Protein AF-A0A918FIG9-F1 (afdb_monomer_lite)

Radius of gyration: 14.04 Å; chains: 1; bounding box: 39×25×38 Å

Structure (mmCIF, N/CA/C/O backbone):
data_AF-A0A918FIG9-F1
#
_entry.id   AF-A0A918FIG9-F1
#
loop_
_atom_site.group_PDB
_atom_site.id
_atom_site.type_symbol
_atom_site.label_atom_id
_atom_site.label_alt_id
_atom_site.label_comp_id
_atom_site.label_asym_id
_atom_site.label_entity_id
_atom_site.label_seq_id
_atom_site.pdbx_PDB_ins_code
_atom_site.Cartn_x
_atom_site.Cartn_y
_atom_site.Cartn_z
_atom_site.occupancy
_atom_site.B_iso_or_equiv
_atom_site.auth_seq_id
_atom_site.auth_comp_id
_atom_site.auth_asym_id
_atom_site.auth_atom_id
_atom_site.pdbx_PDB_model_num
ATOM 1 N N . MET A 1 1 ? 13.428 -17.231 -6.971 1.00 54.72 1 MET A N 1
ATOM 2 C CA . MET A 1 1 ? 13.105 -15.795 -6.850 1.00 54.72 1 MET A CA 1
ATOM 3 C C . MET A 1 1 ? 11.651 -15.720 -6.437 1.00 54.72 1 MET A C 1
ATOM 5 O O . MET A 1 1 ? 10.858 -16.429 -7.036 1.00 54.72 1 MET A O 1
ATOM 9 N N . GLY A 1 2 ? 11.332 -15.017 -5.352 1.00 74.00 2 GLY A N 1
ATOM 10 C CA . GLY A 1 2 ? 9.998 -15.038 -4.747 1.00 74.00 2 GLY A CA 1
ATOM 11 C C . GLY A 1 2 ? 9.579 -13.651 -4.277 1.00 74.00 2 GLY A C 1
ATOM 12 O O . GLY A 1 2 ? 10.440 -12.792 -4.075 1.00 74.00 2 GLY A O 1
ATOM 13 N N . MET A 1 3 ? 8.270 -13.480 -4.130 1.00 81.62 3 MET A N 1
ATOM 14 C CA . MET A 1 3 ? 7.602 -12.285 -3.623 1.00 81.62 3 MET A CA 1
ATOM 15 C C . MET A 1 3 ? 7.805 -12.162 -2.106 1.00 81.62 3 MET A C 1
ATOM 17 O O . MET A 1 3 ? 7.610 -13.146 -1.385 1.00 81.62 3 MET A O 1
ATOM 21 N N . SER A 1 4 ? 8.203 -10.983 -1.619 1.00 89.00 4 SER A N 1
ATOM 22 C CA . SER A 1 4 ? 8.147 -10.669 -0.184 1.00 89.00 4 SER A CA 1
ATOM 23 C C . SER A 1 4 ? 6.728 -10.237 0.183 1.00 89.00 4 SER A C 1
ATOM 25 O O . SER A 1 4 ? 6.047 -9.608 -0.619 1.00 89.00 4 SER A O 1
ATOM 27 N N . ARG A 1 5 ? 6.249 -10.605 1.373 1.00 91.75 5 ARG A N 1
ATOM 28 C CA . ARG A 1 5 ? 4.925 -10.218 1.875 1.00 91.75 5 ARG A CA 1
ATOM 29 C C . ARG A 1 5 ? 5.040 -9.939 3.362 1.00 91.75 5 ARG A C 1
ATOM 31 O O . ARG A 1 5 ? 5.514 -10.794 4.108 1.00 91.75 5 ARG A O 1
ATOM 38 N N . HIS A 1 6 ? 4.597 -8.757 3.756 1.00 92.88 6 HIS A N 1
ATOM 39 C CA . HIS A 1 6 ? 4.579 -8.286 5.129 1.00 92.88 6 HIS A CA 1
ATOM 40 C C . HIS A 1 6 ? 3.178 -7.788 5.441 1.00 92.88 6 HIS A C 1
ATOM 42 O O . HIS A 1 6 ? 2.564 -7.122 4.606 1.00 92.88 6 HIS A O 1
ATOM 48 N N . ASP A 1 7 ? 2.689 -8.110 6.628 1.00 93.56 7 ASP A N 1
ATOM 49 C CA . ASP A 1 7 ? 1.388 -7.683 7.109 1.00 93.56 7 ASP A CA 1
ATOM 50 C C . ASP A 1 7 ? 1.497 -7.001 8.473 1.00 93.56 7 ASP A C 1
ATOM 52 O O . ASP A 1 7 ? 2.374 -7.298 9.286 1.00 93.56 7 ASP A O 1
ATOM 56 N N . THR A 1 8 ? 0.618 -6.034 8.697 1.00 93.56 8 THR A N 1
ATOM 57 C CA . THR A 1 8 ? 0.476 -5.334 9.969 1.00 93.56 8 THR A CA 1
ATOM 58 C C . THR A 1 8 ? -0.966 -4.879 10.142 1.00 93.56 8 THR A C 1
ATOM 60 O O . THR A 1 8 ? -1.698 -4.719 9.165 1.00 93.56 8 THR A O 1
ATOM 63 N N . VAL A 1 9 ? -1.376 -4.652 11.384 1.00 92.88 9 VAL A N 1
ATOM 64 C CA . VAL A 1 9 ? -2.660 -4.026 11.697 1.00 92.88 9 VAL A CA 1
ATOM 65 C C . VAL A 1 9 ? -2.379 -2.617 12.188 1.00 92.88 9 VAL A C 1
ATOM 67 O O . VAL A 1 9 ? -1.576 -2.420 13.099 1.00 92.88 9 VAL A O 1
ATOM 70 N N . THR A 1 10 ? -3.038 -1.639 11.579 1.00 91.12 10 THR A N 1
ATOM 71 C CA . THR A 1 10 ? -2.925 -0.226 11.944 1.00 91.12 10 THR A CA 1
ATOM 72 C C . THR A 1 10 ? -4.306 0.402 12.046 1.00 91.12 10 THR A C 1
ATOM 74 O O . THR A 1 10 ? -5.303 -0.184 11.626 1.00 91.12 10 THR A O 1
ATOM 77 N N . GLN A 1 11 ? -4.379 1.586 12.639 1.00 89.25 11 GLN A N 1
ATOM 78 C CA . GLN A 1 11 ? -5.640 2.267 12.889 1.00 89.25 11 GLN A CA 1
ATOM 79 C C . GLN A 1 11 ? -5.783 3.469 11.957 1.00 89.25 11 GLN A C 1
ATOM 81 O O . GLN A 1 11 ? -4.931 4.355 11.946 1.00 89.25 11 GLN A O 1
ATOM 86 N N . VAL A 1 12 ? -6.868 3.492 11.182 1.00 86.00 12 VAL A N 1
ATOM 87 C CA . VAL A 1 12 ? -7.234 4.587 10.275 1.00 86.00 12 VAL A CA 1
ATOM 88 C C . VAL A 1 12 ? -8.566 5.151 10.757 1.00 86.00 12 VAL A C 1
ATOM 90 O O . VAL A 1 12 ? -9.621 4.537 10.600 1.00 86.00 12 VAL A O 1
ATOM 93 N N . GLY A 1 13 ? -8.520 6.309 11.417 1.00 83.81 13 GLY A N 1
ATOM 94 C CA . GLY A 1 13 ? -9.687 6.847 12.119 1.00 83.81 13 GLY A CA 1
ATOM 95 C C . GLY A 1 13 ? -10.166 5.895 13.222 1.00 83.81 13 GLY A C 1
ATOM 96 O O . GLY A 1 13 ? -9.406 5.550 14.126 1.00 83.81 13 GLY A O 1
ATOM 97 N N . GLU A 1 14 ? -11.428 5.470 13.152 1.00 84.12 14 GLU A N 1
ATOM 98 C CA . GLU A 1 14 ? -12.032 4.525 14.108 1.00 84.12 14 GLU A CA 1
ATOM 99 C C . GLU A 1 14 ? -11.879 3.051 13.688 1.00 84.12 14 GLU A C 1
ATOM 101 O O . GLU A 1 14 ? -12.253 2.154 14.442 1.00 84.12 14 GLU A O 1
ATOM 106 N N . HIS A 1 15 ? -11.298 2.790 12.513 1.00 83.81 15 HIS A N 1
ATOM 107 C CA . HIS A 1 15 ? -11.233 1.464 11.906 1.00 83.81 15 HIS A CA 1
ATOM 108 C C . HIS A 1 15 ? -9.845 0.842 12.073 1.00 83.81 15 HIS A C 1
ATOM 110 O O . HIS A 1 15 ? -8.823 1.470 11.783 1.00 83.81 15 HIS A O 1
ATOM 116 N N . ALA A 1 16 ? -9.801 -0.411 12.528 1.00 89.50 16 ALA A N 1
ATOM 117 C CA . ALA A 1 16 ? -8.586 -1.215 12.507 1.00 89.50 16 ALA A CA 1
ATOM 118 C C . ALA A 1 16 ? -8.469 -1.884 11.136 1.00 89.50 16 ALA A C 1
ATOM 120 O O . ALA A 1 16 ? -9.279 -2.744 10.803 1.00 89.50 16 ALA A O 1
ATOM 121 N N . VAL A 1 17 ? -7.461 -1.502 10.355 1.00 90.12 17 VAL A N 1
ATOM 122 C CA . VAL A 1 17 ? -7.230 -2.034 9.011 1.00 90.12 17 VAL A CA 1
ATOM 123 C C . VAL A 1 17 ? -6.008 -2.939 8.994 1.00 90.12 17 VAL A C 1
ATOM 125 O O . VAL A 1 17 ? -5.004 -2.685 9.662 1.00 90.12 17 VAL A O 1
ATOM 128 N N . THR A 1 18 ? -6.085 -4.003 8.205 1.00 92.12 18 THR A N 1
ATOM 129 C CA . THR A 1 18 ? -4.939 -4.863 7.914 1.00 92.12 18 THR A CA 1
ATOM 130 C C . THR A 1 18 ? -4.254 -4.342 6.665 1.00 92.12 18 THR A C 1
ATOM 132 O O . THR A 1 18 ? -4.884 -4.225 5.619 1.00 92.12 18 THR A O 1
ATOM 135 N N . VAL A 1 19 ? -2.965 -4.050 6.759 1.00 91.88 19 VAL A N 1
ATOM 136 C CA . VAL A 1 19 ? -2.142 -3.599 5.640 1.00 91.88 19 VAL A CA 1
ATOM 137 C C . VAL A 1 19 ? -1.213 -4.728 5.264 1.00 91.88 19 VAL A C 1
ATOM 139 O O . VAL A 1 19 ? -0.461 -5.220 6.101 1.00 91.88 19 VAL A O 1
ATOM 142 N N . VAL A 1 20 ? -1.247 -5.115 4.000 1.00 92.88 20 VAL A N 1
ATOM 143 C CA . VAL A 1 20 ? -0.349 -6.090 3.409 1.00 92.88 20 VAL A CA 1
ATOM 144 C C . VAL A 1 20 ? 0.414 -5.400 2.291 1.00 92.88 20 VAL A C 1
ATOM 146 O O . VAL A 1 20 ? -0.177 -4.823 1.386 1.00 92.88 20 VAL A O 1
ATOM 149 N N . MET A 1 21 ? 1.737 -5.477 2.324 1.00 93.25 21 MET A N 1
ATOM 150 C CA . MET A 1 21 ? 2.578 -4.931 1.264 1.00 93.25 21 MET A CA 1
ATOM 151 C C . MET A 1 21 ? 3.825 -5.775 1.051 1.00 93.25 21 MET A C 1
ATOM 153 O O . MET A 1 21 ? 4.212 -6.594 1.892 1.00 93.25 21 MET A O 1
ATOM 157 N N . GLY A 1 22 ? 4.464 -5.572 -0.091 1.00 92.75 22 GLY A N 1
ATOM 158 C CA . GLY A 1 22 ? 5.687 -6.275 -0.426 1.00 92.75 22 GLY A CA 1
ATOM 159 C C . GLY A 1 22 ? 6.183 -5.961 -1.823 1.00 92.75 22 GLY A C 1
ATOM 160 O O . GLY A 1 22 ? 5.698 -5.040 -2.478 1.00 92.75 22 GLY A O 1
ATOM 161 N N . TYR A 1 23 ? 7.174 -6.734 -2.257 1.00 90.25 23 TYR A N 1
ATOM 162 C CA . TYR A 1 23 ? 7.822 -6.571 -3.550 1.00 90.25 23 TYR A CA 1
ATOM 163 C C . TYR A 1 23 ? 7.857 -7.908 -4.292 1.00 90.25 23 TYR A C 1
ATOM 165 O O . TYR A 1 23 ? 8.394 -8.909 -3.798 1.00 90.25 23 TYR A O 1
ATOM 173 N N . ASP A 1 24 ? 7.287 -7.935 -5.493 1.00 87.25 24 ASP A N 1
ATOM 174 C CA . ASP A 1 24 ? 7.444 -9.055 -6.410 1.00 87.25 24 ASP A CA 1
ATOM 175 C C . ASP A 1 24 ? 8.758 -8.871 -7.167 1.00 87.25 24 ASP A C 1
ATOM 177 O O . ASP A 1 24 ? 8.865 -8.026 -8.049 1.00 87.25 24 ASP A O 1
ATOM 181 N N . ARG A 1 25 ? 9.770 -9.679 -6.840 1.00 83.38 25 ARG A N 1
ATOM 182 C CA . ARG A 1 25 ? 11.080 -9.631 -7.508 1.00 83.38 25 ARG A CA 1
ATOM 183 C C . ARG A 1 25 ? 11.059 -10.168 -8.942 1.00 83.38 25 ARG A C 1
ATOM 185 O O . ARG A 1 25 ? 11.968 -9.850 -9.701 1.00 83.38 25 ARG A O 1
ATOM 192 N N . MET A 1 26 ? 10.103 -11.030 -9.299 1.00 80.44 26 MET A N 1
ATOM 193 C CA . MET A 1 26 ? 10.011 -11.569 -10.662 1.00 80.44 26 MET A CA 1
ATOM 194 C C . MET A 1 26 ? 9.449 -10.533 -11.618 1.00 80.44 26 MET A C 1
ATOM 196 O O . MET A 1 26 ? 9.911 -10.421 -12.752 1.00 80.44 26 MET A O 1
ATOM 200 N N . CYS A 1 27 ? 8.475 -9.770 -11.140 1.00 78.12 27 CYS A N 1
ATOM 201 C CA . CYS A 1 27 ? 7.904 -8.691 -11.914 1.00 78.12 27 CYS A CA 1
ATOM 202 C C . CYS A 1 27 ? 8.714 -7.397 -11.721 1.00 78.12 27 CYS A C 1
ATOM 204 O O . CYS A 1 27 ? 8.939 -6.657 -12.666 1.00 78.12 27 CYS A O 1
ATOM 206 N N . GLY A 1 28 ? 9.249 -7.123 -10.542 1.00 83.25 28 GLY A N 1
ATOM 207 C CA . GLY A 1 28 ? 9.954 -5.879 -10.234 1.00 83.25 28 GLY A CA 1
ATOM 208 C C . GLY A 1 28 ? 8.992 -4.735 -9.919 1.00 83.25 28 GLY A C 1
ATOM 209 O O . GLY A 1 28 ? 9.111 -3.657 -10.496 1.00 83.25 28 GLY A O 1
ATOM 210 N N . HIS A 1 29 ? 8.000 -4.993 -9.066 1.00 86.50 29 HIS A N 1
ATOM 211 C CA . HIS A 1 29 ? 7.042 -3.989 -8.603 1.00 86.50 29 HIS A CA 1
ATOM 212 C C . HIS A 1 29 ? 6.619 -4.229 -7.154 1.00 86.50 29 HIS A C 1
ATOM 214 O O . HIS A 1 29 ? 6.727 -5.340 -6.629 1.00 86.50 29 HIS A O 1
ATOM 220 N N . PHE A 1 30 ? 6.097 -3.180 -6.527 1.00 90.56 30 PHE A N 1
ATOM 221 C CA . PHE A 1 30 ? 5.471 -3.255 -5.214 1.00 90.56 30 PHE A CA 1
ATOM 222 C C . PHE A 1 30 ? 3.994 -3.627 -5.336 1.00 90.56 30 PHE A C 1
ATOM 224 O O . PHE A 1 30 ? 3.354 -3.330 -6.344 1.00 90.56 30 PHE A O 1
ATOM 231 N N . PHE A 1 31 ? 3.442 -4.230 -4.290 1.00 91.19 31 PHE A N 1
ATOM 232 C CA . PHE A 1 31 ? 1.998 -4.383 -4.126 1.00 91.19 31 PHE A CA 1
ATOM 233 C C . PHE A 1 31 ? 1.569 -3.834 -2.768 1.00 91.19 31 PHE A C 1
ATOM 235 O O . PHE A 1 31 ? 2.345 -3.846 -1.806 1.00 91.19 31 PHE A O 1
ATOM 242 N N . LEU A 1 32 ? 0.327 -3.364 -2.704 1.00 91.56 32 LEU A N 1
ATOM 243 C CA . LEU A 1 32 ? -0.299 -2.860 -1.491 1.00 91.56 32 LEU A CA 1
ATOM 244 C C . LEU A 1 32 ? -1.759 -3.298 -1.465 1.00 91.56 32 LEU A C 1
ATOM 246 O O . LEU A 1 32 ? -2.510 -3.066 -2.408 1.00 91.56 32 LEU A O 1
ATOM 250 N N . GLU A 1 33 ? -2.150 -3.876 -0.345 1.00 91.81 33 GLU A N 1
ATOM 251 C CA . GLU A 1 33 ? -3.504 -4.291 -0.044 1.00 91.81 33 GLU A CA 1
ATOM 252 C C . GLU A 1 33 ? -3.862 -3.779 1.355 1.00 91.81 33 GLU A C 1
ATOM 254 O O . GLU A 1 33 ? -3.120 -3.976 2.316 1.00 91.81 33 GLU A O 1
ATOM 259 N N . VAL A 1 34 ? -4.994 -3.095 1.475 1.00 89.94 34 VAL A N 1
ATOM 260 C CA . VAL A 1 34 ? -5.514 -2.554 2.732 1.00 89.94 34 VAL A CA 1
ATOM 261 C C . VAL A 1 34 ? -6.913 -3.104 2.918 1.00 89.94 34 VAL A C 1
ATOM 263 O O . VAL A 1 34 ? -7.779 -2.878 2.077 1.00 89.94 34 VAL A O 1
ATOM 266 N N . ARG A 1 35 ? -7.135 -3.819 4.017 1.00 88.88 35 ARG A N 1
ATOM 267 C CA . ARG A 1 35 ? -8.391 -4.505 4.318 1.00 88.88 35 ARG A CA 1
ATOM 268 C C . ARG A 1 35 ? -9.047 -3.920 5.551 1.00 88.88 35 ARG A C 1
ATOM 270 O O . ARG A 1 35 ? -8.374 -3.771 6.570 1.00 88.88 35 ARG A O 1
ATOM 277 N N . ASP A 1 36 ? -10.346 -3.665 5.484 1.00 85.56 36 ASP A N 1
ATOM 278 C CA . ASP A 1 36 ? -11.145 -3.330 6.662 1.00 85.56 36 ASP A CA 1
ATOM 279 C C . ASP A 1 36 ? -12.057 -4.525 6.992 1.00 85.56 36 ASP A C 1
ATOM 281 O O . ASP A 1 36 ? -12.971 -4.822 6.221 1.00 85.56 36 ASP A O 1
ATOM 285 N N . PRO A 1 37 ? -11.833 -5.230 8.118 1.00 75.75 37 PRO A N 1
ATOM 286 C CA . PRO A 1 37 ? -12.645 -6.379 8.514 1.00 75.75 37 PRO A CA 1
ATOM 287 C C . PRO A 1 37 ? -14.100 -6.012 8.844 1.00 75.75 37 PRO A C 1
ATOM 289 O O . PRO A 1 37 ? -14.927 -6.909 8.995 1.00 75.75 37 PRO A O 1
ATOM 292 N N . ALA A 1 38 ? -14.427 -4.723 8.993 1.00 77.56 38 ALA A N 1
ATOM 293 C CA . ALA A 1 38 ? -15.799 -4.261 9.167 1.00 77.56 38 ALA A CA 1
ATOM 294 C C . ALA A 1 38 ? -16.586 -4.208 7.845 1.00 77.56 38 ALA A C 1
ATOM 296 O O . ALA A 1 38 ? -17.816 -4.103 7.879 1.00 77.56 38 ALA A O 1
ATOM 297 N N . LEU A 1 39 ? -15.912 -4.278 6.691 1.00 69.56 39 LEU A N 1
ATOM 298 C CA . LEU A 1 39 ? -16.577 -4.340 5.395 1.00 69.56 39 LEU A CA 1
ATOM 299 C C . LEU A 1 39 ? -17.018 -5.784 5.083 1.00 69.56 39 LEU A C 1
ATOM 301 O O . LEU A 1 39 ? -16.259 -6.726 5.312 1.00 69.56 39 LEU A O 1
ATOM 305 N N . PRO A 1 40 ? -18.244 -5.991 4.572 1.00 63.03 40 PRO A N 1
ATOM 306 C CA . PRO A 1 40 ? -18.750 -7.327 4.276 1.00 63.03 40 PRO A CA 1
ATOM 307 C C . PRO A 1 40 ? -17.953 -8.008 3.148 1.00 63.03 40 PRO A C 1
ATOM 309 O O . PRO A 1 40 ? -17.772 -7.433 2.076 1.00 63.03 40 PRO A O 1
ATOM 312 N N . GLU A 1 41 ? -17.548 -9.268 3.364 1.00 57.94 41 GLU A N 1
ATOM 313 C CA . GLU A 1 41 ? -16.850 -10.107 2.365 1.00 57.94 41 GLU A CA 1
ATOM 314 C C . GLU A 1 41 ? -17.686 -10.372 1.091 1.00 57.94 41 GLU A C 1
ATOM 316 O O . GLU A 1 41 ? -17.125 -10.686 0.044 1.00 57.94 41 GLU A O 1
ATOM 321 N N . ASP A 1 42 ? -19.014 -10.212 1.158 1.00 50.75 42 ASP A N 1
ATOM 322 C CA . ASP A 1 42 ? -19.982 -10.595 0.113 1.00 50.75 42 ASP A CA 1
ATOM 323 C C . ASP A 1 42 ? -20.053 -9.655 -1.110 1.00 50.75 42 ASP A C 1
ATOM 325 O O . ASP A 1 42 ? -20.863 -9.868 -2.015 1.00 50.75 42 ASP A O 1
ATOM 329 N N . VAL A 1 43 ? -19.203 -8.627 -1.191 1.00 46.19 43 VAL A N 1
ATOM 330 C CA . VAL A 1 43 ? -19.052 -7.822 -2.416 1.00 46.19 43 VAL A CA 1
ATOM 331 C C . VAL A 1 43 ? -17.845 -8.354 -3.192 1.00 46.19 43 VAL A C 1
ATOM 333 O O . VAL A 1 43 ? -16.726 -7.898 -2.989 1.00 46.19 43 VAL A O 1
ATOM 336 N N . GLU A 1 44 ? -18.073 -9.378 -4.022 1.00 44.31 44 GLU A N 1
ATOM 337 C CA . GLU A 1 44 ? -17.161 -9.931 -5.049 1.00 44.31 44 GLU A CA 1
ATOM 338 C C . GLU A 1 44 ? -15.666 -9.596 -4.871 1.00 44.31 44 GLU A C 1
ATOM 340 O O . GLU A 1 44 ? -15.147 -8.785 -5.621 1.00 44.31 44 GLU A O 1
ATOM 345 N N . ALA A 1 45 ? -14.953 -10.176 -3.895 1.00 45.59 45 ALA A N 1
ATOM 346 C CA . ALA A 1 45 ? -13.485 -10.057 -3.720 1.00 45.59 45 ALA A CA 1
ATOM 347 C C . ALA A 1 45 ? -12.874 -8.625 -3.631 1.00 45.59 45 ALA A C 1
ATOM 349 O O . ALA A 1 45 ? -11.684 -8.486 -3.358 1.00 45.59 45 ALA A O 1
ATOM 350 N N . VAL A 1 46 ? -13.682 -7.578 -3.796 1.00 48.50 46 VAL A N 1
ATOM 351 C CA . VAL A 1 46 ? -13.363 -6.144 -3.804 1.00 48.50 46 VAL A CA 1
ATOM 352 C C . VAL A 1 46 ? -13.940 -5.478 -2.544 1.00 48.50 46 VAL A C 1
ATOM 354 O O . VAL A 1 46 ? -13.490 -4.416 -2.136 1.00 48.50 46 VAL A O 1
ATOM 357 N N . GLY A 1 47 ? -14.897 -6.128 -1.874 1.00 42.88 47 GLY A N 1
ATOM 358 C CA . GLY A 1 47 ? -15.639 -5.616 -0.722 1.00 42.88 47 GLY A CA 1
ATOM 359 C C . GLY A 1 47 ? -14.866 -5.504 0.579 1.00 42.88 47 GLY A C 1
ATOM 360 O O . GLY A 1 47 ? -15.112 -4.576 1.337 1.00 42.88 47 GLY A O 1
ATOM 361 N N . ALA A 1 48 ? -13.930 -6.417 0.842 1.00 52.03 48 ALA A N 1
ATOM 362 C CA . ALA A 1 48 ? -13.145 -6.408 2.080 1.00 52.03 48 ALA A CA 1
ATOM 363 C C . ALA A 1 48 ? -11.896 -5.510 1.994 1.00 52.03 48 ALA A C 1
ATOM 365 O O . ALA A 1 48 ? -11.231 -5.270 3.006 1.00 52.03 48 ALA A O 1
ATOM 366 N N . ASN A 1 49 ? -11.574 -5.016 0.794 1.00 61.91 49 ASN A N 1
ATOM 367 C CA . ASN A 1 49 ? -10.367 -4.251 0.522 1.00 61.91 49 ASN A CA 1
ATOM 368 C C . ASN A 1 49 ? -10.725 -2.765 0.376 1.00 61.91 49 ASN A C 1
ATOM 370 O O . ASN A 1 49 ? -11.387 -2.355 -0.570 1.00 61.91 49 ASN A O 1
ATOM 374 N N . VAL A 1 50 ? -10.233 -1.939 1.301 1.00 79.50 50 VAL A N 1
ATOM 375 C CA . VAL A 1 50 ? -10.194 -0.475 1.148 1.00 79.50 50 VAL A CA 1
ATOM 376 C C . VAL A 1 50 ? -9.347 -0.103 -0.072 1.00 79.50 50 VAL A C 1
ATOM 378 O O . VAL A 1 50 ? -9.634 0.871 -0.765 1.00 79.50 50 VAL A O 1
ATOM 381 N N . TYR A 1 51 ? -8.299 -0.886 -0.339 1.00 84.19 51 TYR A N 1
ATOM 382 C CA . TYR A 1 51 ? -7.443 -0.735 -1.506 1.00 84.19 51 TYR A CA 1
ATOM 383 C C . TYR A 1 51 ? -6.753 -2.055 -1.854 1.00 84.19 51 TYR A C 1
ATOM 385 O O . TYR A 1 51 ? -6.328 -2.783 -0.961 1.00 84.19 51 TYR A O 1
ATOM 393 N N . ASP A 1 52 ? -6.587 -2.329 -3.144 1.00 87.62 52 ASP A N 1
ATOM 394 C CA . ASP A 1 52 ? -5.738 -3.402 -3.656 1.00 87.62 52 ASP A CA 1
ATOM 395 C C . ASP A 1 52 ? -5.140 -2.951 -4.991 1.00 87.62 52 ASP A C 1
ATOM 397 O O . ASP A 1 52 ? -5.865 -2.661 -5.948 1.00 87.62 52 ASP A O 1
ATOM 401 N N . SER A 1 53 ? -3.810 -2.872 -5.051 1.00 86.19 53 SER A N 1
ATOM 402 C CA . SER A 1 53 ? -3.094 -2.448 -6.254 1.00 86.19 53 SER A CA 1
ATOM 403 C C . SER A 1 53 ? -3.408 -3.325 -7.470 1.00 86.19 53 SER A C 1
ATOM 405 O O . SER A 1 53 ? -3.477 -2.813 -8.584 1.00 86.19 53 SER A O 1
ATOM 407 N N . SER A 1 54 ? -3.684 -4.619 -7.282 1.00 82.38 54 SER A N 1
ATOM 408 C CA . SER A 1 54 ? -4.011 -5.529 -8.387 1.00 82.38 54 SER A CA 1
ATOM 409 C C . SER A 1 54 ? -5.360 -5.235 -9.053 1.00 82.38 54 SER A C 1
ATOM 411 O O . SER A 1 54 ? -5.615 -5.739 -10.143 1.00 82.38 54 SER A O 1
ATOM 413 N N . TYR A 1 55 ? -6.212 -4.409 -8.441 1.00 81.81 55 TYR A N 1
ATOM 414 C CA . TYR A 1 55 ? -7.482 -3.967 -9.028 1.00 81.81 55 TYR A CA 1
ATOM 415 C C . TYR A 1 55 ? -7.494 -2.473 -9.386 1.00 81.81 55 TYR A C 1
ATOM 417 O O . TYR A 1 55 ? -8.511 -1.953 -9.843 1.00 81.81 55 TYR A O 1
ATOM 425 N N . ASP A 1 56 ? -6.378 -1.762 -9.212 1.00 81.31 56 ASP A N 1
ATOM 426 C CA . ASP A 1 56 ? -6.287 -0.341 -9.537 1.00 81.31 56 ASP A CA 1
ATOM 427 C C . ASP A 1 56 ? -6.041 -0.147 -11.042 1.00 81.31 56 ASP A C 1
ATOM 429 O O . ASP A 1 56 ? -4.910 -0.197 -11.528 1.00 81.31 56 ASP A O 1
ATOM 433 N N . GLU A 1 57 ? -7.117 0.100 -11.796 1.00 78.19 57 GLU A N 1
ATOM 434 C CA . GLU A 1 57 ? -7.094 0.278 -13.259 1.00 78.19 57 GLU A CA 1
ATOM 435 C C . GLU A 1 57 ? -6.100 1.350 -13.731 1.00 78.19 57 GLU A C 1
ATOM 437 O O . GLU A 1 57 ? -5.554 1.259 -14.833 1.00 78.19 57 GLU A O 1
ATOM 442 N N . ARG A 1 58 ? -5.799 2.349 -12.888 1.00 76.81 58 ARG A N 1
ATOM 443 C CA . ARG A 1 58 ? -4.833 3.414 -13.206 1.00 76.81 58 ARG A CA 1
ATOM 444 C C . ARG A 1 58 ? -3.422 2.863 -13.395 1.00 76.81 58 ARG A C 1
ATOM 446 O O . ARG A 1 58 ? -2.607 3.479 -14.085 1.00 76.81 58 ARG A O 1
ATOM 453 N N . LEU A 1 59 ? -3.127 1.711 -12.791 1.00 77.25 59 LEU A N 1
ATOM 454 C CA . LEU A 1 59 ? -1.821 1.074 -12.880 1.00 77.25 59 LEU A CA 1
ATOM 455 C C . LEU A 1 59 ? -1.620 0.329 -14.209 1.00 77.25 59 LEU A C 1
ATOM 457 O O . LEU A 1 59 ? -0.474 0.136 -14.614 1.00 77.25 59 LEU A O 1
ATOM 461 N N . TYR A 1 60 ? -2.704 0.007 -14.924 1.00 73.94 60 TYR A N 1
ATOM 462 C CA . TYR A 1 60 ? -2.717 -0.746 -16.183 1.00 73.94 60 TYR A CA 1
ATOM 463 C C . TYR A 1 60 ? -2.669 0.164 -17.421 1.00 73.94 60 TYR A C 1
ATOM 465 O O . TYR A 1 60 ? -3.477 0.045 -18.344 1.00 73.94 60 TYR A O 1
ATOM 473 N N . THR A 1 61 ? -1.713 1.094 -17.461 1.00 69.31 61 THR A N 1
ATOM 474 C CA . THR A 1 61 ? -1.547 2.015 -18.597 1.00 69.31 61 THR A CA 1
ATOM 475 C C . THR A 1 61 ? -0.436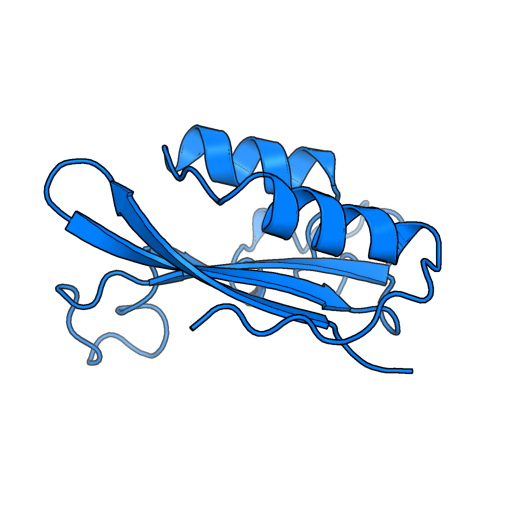 1.554 -19.555 1.00 69.31 61 THR A C 1
ATOM 477 O O . THR A 1 61 ? 0.647 1.189 -19.094 1.00 69.31 61 THR A O 1
ATOM 480 N N . PRO A 1 62 ? -0.653 1.586 -20.889 1.00 61.34 62 PRO A N 1
ATOM 481 C CA . PRO A 1 62 ? 0.324 1.105 -21.878 1.00 61.34 62 PRO A CA 1
ATOM 482 C C . PRO A 1 62 ? 1.680 1.825 -21.858 1.00 61.34 62 PRO A C 1
ATOM 484 O O . PRO A 1 62 ? 2.687 1.244 -22.253 1.00 61.34 62 PRO A O 1
ATOM 487 N N . ASP A 1 63 ? 1.706 3.079 -21.399 1.00 65.69 63 ASP A N 1
ATOM 488 C CA . ASP A 1 63 ? 2.893 3.944 -21.433 1.00 65.69 63 ASP A CA 1
ATOM 489 C C . ASP A 1 63 ? 3.778 3.829 -20.178 1.00 65.69 63 ASP A C 1
ATOM 491 O O . ASP A 1 63 ? 4.803 4.506 -20.066 1.00 65.69 63 ASP A O 1
ATOM 495 N N . ARG A 1 64 ? 3.416 2.972 -19.215 1.00 64.38 64 ARG A N 1
ATOM 496 C CA . ARG A 1 64 ? 4.244 2.730 -18.030 1.00 64.38 64 ARG A CA 1
ATOM 497 C C . ARG A 1 64 ? 5.395 1.780 -18.353 1.00 64.38 64 ARG A C 1
ATOM 499 O O . ARG A 1 64 ? 5.200 0.595 -18.607 1.00 64.38 64 ARG A O 1
ATOM 506 N N . ALA A 1 65 ? 6.618 2.299 -18.289 1.00 52.88 65 ALA A N 1
ATOM 507 C CA . ALA A 1 65 ? 7.828 1.492 -18.397 1.00 52.88 65 ALA A CA 1
ATOM 508 C C . ALA A 1 65 ? 8.015 0.603 -17.147 1.00 52.88 65 ALA A C 1
ATOM 510 O O . ALA A 1 65 ? 7.968 1.098 -16.023 1.00 52.88 65 ALA A O 1
ATOM 511 N N . GLY A 1 66 ? 8.263 -0.697 -17.346 1.00 56.69 66 GLY A N 1
AT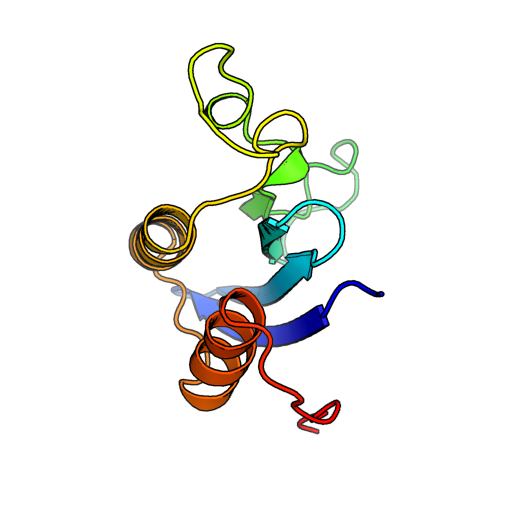OM 512 C CA . GLY A 1 66 ? 8.426 -1.700 -16.278 1.00 56.69 66 GLY A CA 1
ATOM 513 C C . GLY A 1 66 ? 7.280 -2.720 -16.233 1.00 56.69 66 GLY A C 1
ATOM 514 O O . GLY A 1 66 ? 6.372 -2.679 -17.056 1.00 56.69 66 GLY A O 1
ATOM 515 N N . SER A 1 67 ? 7.294 -3.654 -15.277 1.00 50.88 67 SER A N 1
ATOM 516 C CA . SER A 1 67 ? 6.261 -4.705 -15.125 1.00 50.88 67 SER A CA 1
ATOM 517 C C . SER A 1 67 ? 4.893 -4.219 -14.631 1.00 50.88 67 SER A C 1
ATOM 519 O O . SER A 1 67 ? 4.075 -5.012 -14.161 1.00 50.88 67 SER A O 1
ATOM 521 N N . ALA A 1 68 ? 4.618 -2.924 -14.785 1.00 53.50 68 ALA A N 1
ATOM 522 C CA . ALA A 1 68 ? 3.339 -2.287 -14.502 1.00 53.50 68 ALA A CA 1
ATOM 523 C C . ALA A 1 68 ? 2.161 -2.899 -15.286 1.00 53.50 68 ALA A C 1
ATOM 525 O O . ALA A 1 68 ? 1.010 -2.679 -14.927 1.00 53.50 68 ALA A O 1
ATOM 526 N N . ALA A 1 69 ? 2.433 -3.745 -16.288 1.00 55.19 69 ALA A N 1
ATOM 527 C CA . ALA A 1 69 ? 1.435 -4.575 -16.961 1.00 55.19 69 ALA A CA 1
ATOM 528 C C . ALA A 1 69 ? 0.633 -5.513 -16.023 1.00 55.19 69 ALA A C 1
ATOM 530 O O . ALA A 1 69 ? -0.352 -6.095 -16.470 1.00 55.19 69 ALA A O 1
ATOM 531 N N . TYR A 1 70 ? 1.021 -5.660 -14.747 1.00 62.44 70 TYR A N 1
ATOM 532 C CA . TYR A 1 70 ? 0.376 -6.552 -13.772 1.00 62.44 70 TYR A CA 1
ATOM 533 C C . TYR A 1 70 ? -0.268 -5.848 -12.560 1.00 62.44 70 TYR A C 1
ATOM 535 O O . TYR A 1 70 ? -0.563 -6.518 -11.576 1.00 62.44 70 TYR A O 1
ATOM 543 N N . GLY A 1 71 ? -0.500 -4.529 -12.600 1.00 68.75 71 GLY A N 1
ATOM 544 C CA . GLY A 1 71 ? -1.112 -3.817 -11.459 1.00 68.75 71 GLY A CA 1
ATOM 545 C C . GLY A 1 71 ? -0.136 -3.559 -10.308 1.00 68.75 71 GLY A C 1
ATOM 546 O O . GLY A 1 71 ? -0.520 -3.463 -9.147 1.00 68.75 71 GLY A O 1
ATOM 547 N N . GLY A 1 72 ? 1.154 -3.485 -10.634 1.00 82.00 72 GLY A N 1
ATOM 548 C CA . GLY A 1 72 ? 2.217 -3.173 -9.690 1.00 82.00 72 GLY A CA 1
ATOM 549 C C . GLY A 1 72 ? 2.385 -1.673 -9.457 1.00 82.00 72 GLY A C 1
ATOM 550 O O . GLY A 1 72 ? 2.220 -0.859 -10.370 1.00 82.00 72 GLY A O 1
ATOM 551 N N . LEU A 1 73 ? 2.768 -1.318 -8.234 1.00 87.12 73 LEU A N 1
ATOM 552 C CA . LEU A 1 73 ? 3.126 0.037 -7.825 1.00 87.12 73 LEU A CA 1
ATOM 553 C C . LEU A 1 73 ? 4.626 0.282 -8.006 1.00 87.12 73 LEU A C 1
ATOM 555 O O . LEU A 1 73 ? 5.456 -0.593 -7.737 1.00 87.12 73 LEU A O 1
ATOM 559 N N . LEU A 1 74 ? 4.982 1.505 -8.392 1.00 86.94 74 LEU A N 1
ATOM 560 C CA . LEU A 1 74 ? 6.326 2.039 -8.169 1.00 86.94 74 LEU A CA 1
ATOM 561 C C . LEU A 1 74 ? 6.477 2.482 -6.708 1.00 86.94 74 LEU A C 1
ATOM 563 O O . LEU A 1 74 ? 5.490 2.770 -6.033 1.00 86.94 74 LEU A O 1
ATOM 567 N N . ARG A 1 75 ? 7.719 2.616 -6.229 1.00 88.31 75 ARG A N 1
ATOM 568 C CA . ARG A 1 75 ? 8.020 3.071 -4.860 1.00 88.31 75 ARG A CA 1
ATOM 569 C C . ARG A 1 75 ? 7.225 4.314 -4.453 1.00 88.31 75 ARG A C 1
ATOM 571 O O . ARG A 1 75 ? 6.472 4.272 -3.487 1.00 88.31 75 ARG A O 1
ATOM 578 N N . GLY A 1 76 ? 7.368 5.397 -5.219 1.00 86.94 76 GLY A N 1
ATOM 579 C CA . GLY A 1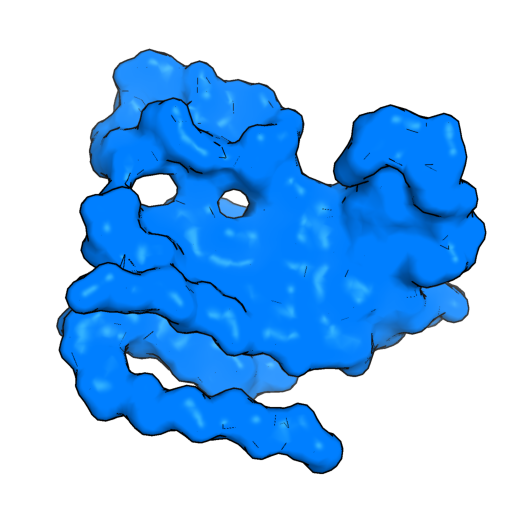 76 ? 6.711 6.668 -4.899 1.00 86.94 76 GLY A CA 1
ATOM 580 C C 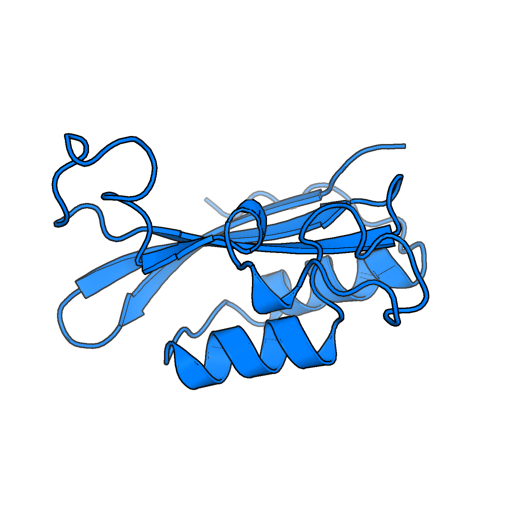. GLY A 1 76 ? 5.184 6.584 -4.961 1.00 86.94 76 GLY A C 1
ATOM 581 O O . GLY A 1 76 ? 4.497 7.348 -4.296 1.00 86.94 76 GLY A O 1
ATOM 582 N N . GLU A 1 77 ? 4.638 5.632 -5.718 1.00 89.31 77 GLU A N 1
ATOM 583 C CA . GLU A 1 77 ? 3.194 5.409 -5.813 1.00 89.31 77 GLU A CA 1
ATOM 584 C C . GLU A 1 77 ? 2.679 4.649 -4.600 1.00 89.31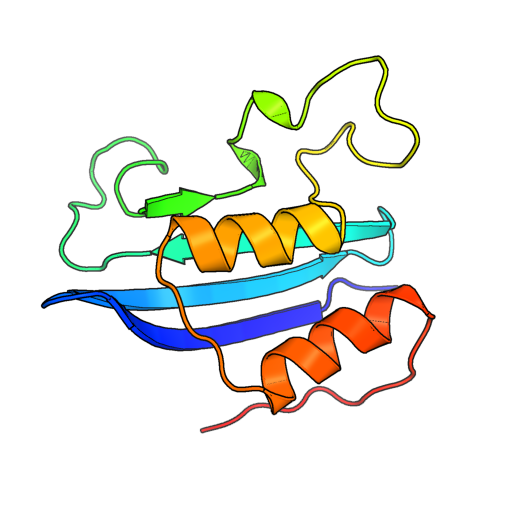 77 GLU A C 1
ATOM 586 O O . GLU A 1 77 ? 1.625 4.994 -4.081 1.00 89.31 77 GLU A O 1
ATOM 591 N N . MET A 1 78 ? 3.436 3.661 -4.119 1.00 90.81 78 MET A N 1
ATOM 592 C CA . MET A 1 78 ? 3.142 2.964 -2.871 1.00 90.81 78 MET A CA 1
ATOM 593 C C . MET A 1 78 ? 3.154 3.933 -1.684 1.00 90.81 78 MET A C 1
ATOM 595 O O . MET A 1 78 ? 2.211 3.939 -0.897 1.00 90.81 78 MET A O 1
ATOM 599 N N . GLU A 1 79 ? 4.174 4.786 -1.582 1.00 91.00 79 GLU A N 1
ATOM 600 C CA . GLU A 1 79 ? 4.257 5.807 -0.530 1.00 91.00 79 GLU A CA 1
ATOM 601 C C . GLU A 1 79 ? 3.092 6.805 -0.628 1.00 91.00 79 GLU A C 1
ATOM 603 O O . GLU A 1 79 ? 2.409 7.046 0.366 1.00 91.00 79 GLU A O 1
ATOM 608 N N . ALA A 1 80 ? 2.784 7.297 -1.834 1.00 90.44 80 ALA A N 1
ATOM 609 C CA . ALA A 1 80 ? 1.641 8.182 -2.054 1.00 90.44 80 ALA A CA 1
ATOM 610 C C . ALA A 1 80 ? 0.296 7.507 -1.732 1.00 90.44 80 ALA A C 1
ATOM 612 O O . ALA A 1 80 ? -0.601 8.152 -1.197 1.00 90.44 80 ALA A O 1
ATOM 613 N N . ARG A 1 81 ? 0.128 6.207 -2.023 1.00 90.81 81 ARG A N 1
ATOM 614 C CA . ARG A 1 81 ? -1.088 5.463 -1.650 1.00 90.81 81 ARG A CA 1
ATOM 615 C C . ARG A 1 81 ? -1.240 5.357 -0.136 1.00 90.81 81 ARG A C 1
ATOM 617 O O . ARG A 1 81 ? -2.346 5.548 0.356 1.00 90.81 81 ARG A O 1
ATOM 624 N N . LEU A 1 82 ? -0.163 5.064 0.594 1.00 91.25 82 LEU A N 1
ATOM 625 C CA . LEU A 1 82 ? -0.192 5.013 2.059 1.00 91.25 82 LEU A CA 1
ATOM 626 C C . LEU A 1 82 ? -0.598 6.370 2.650 1.00 91.25 82 LEU A C 1
ATOM 628 O O . LEU A 1 82 ? -1.457 6.418 3.529 1.00 91.25 82 LEU A O 1
ATOM 632 N N . GLU A 1 83 ? -0.045 7.464 2.120 1.00 91.56 83 GLU A N 1
ATOM 633 C CA . GLU A 1 83 ? -0.403 8.826 2.528 1.00 91.56 83 GLU A CA 1
ATOM 634 C C . GLU A 1 83 ? -1.874 9.153 2.228 1.00 91.56 83 GLU A C 1
ATOM 636 O O . GLU A 1 83 ? -2.599 9.594 3.117 1.00 91.56 83 GLU A O 1
ATOM 641 N N . GLU A 1 84 ? -2.348 8.880 1.010 1.00 89.69 84 GLU A N 1
ATOM 642 C CA . GLU A 1 84 ? -3.733 9.156 0.606 1.00 89.69 84 GLU A CA 1
ATOM 643 C C . GLU A 1 84 ? -4.771 8.345 1.390 1.00 89.69 84 GLU A C 1
ATOM 645 O O . GLU A 1 84 ? -5.872 8.833 1.642 1.00 89.69 84 GLU A O 1
ATOM 650 N N . LEU A 1 85 ? -4.424 7.120 1.790 1.00 87.94 85 LEU A N 1
ATOM 651 C CA . LEU A 1 85 ? -5.272 6.267 2.622 1.00 87.94 85 LEU A CA 1
ATOM 652 C C . LEU A 1 85 ? -5.152 6.593 4.120 1.00 87.94 85 LEU A C 1
ATOM 654 O O . LEU A 1 85 ? -5.825 5.959 4.931 1.00 87.94 85 LEU A O 1
ATOM 658 N N . CYS A 1 86 ? -4.302 7.554 4.504 1.00 89.94 86 CYS A N 1
ATOM 659 C CA . CYS A 1 86 ? -3.956 7.852 5.897 1.00 89.94 86 CYS A CA 1
ATOM 660 C C . CYS A 1 86 ? -3.457 6.610 6.665 1.00 89.94 86 CYS A C 1
ATOM 662 O O . CYS A 1 86 ? -3.667 6.482 7.873 1.00 89.94 86 CYS A O 1
ATOM 664 N N . VAL A 1 87 ? -2.799 5.684 5.965 1.00 89.81 87 VAL A N 1
ATOM 665 C CA . VAL A 1 87 ? -2.298 4.419 6.503 1.00 89.81 87 VAL A CA 1
ATOM 666 C C . VAL A 1 87 ? -0.843 4.592 6.919 1.00 89.81 87 VAL A C 1
ATOM 668 O O . VAL A 1 87 ? 0.039 4.819 6.095 1.00 89.81 87 VAL A O 1
ATOM 671 N N . SER A 1 88 ? -0.572 4.418 8.211 1.00 90.88 88 SER A N 1
ATOM 672 C CA . SER A 1 88 ? 0.796 4.348 8.731 1.00 90.88 88 SER A CA 1
ATOM 673 C C . SER A 1 88 ? 1.209 2.897 8.952 1.00 90.88 88 SER A C 1
ATOM 675 O O . SER A 1 88 ? 0.526 2.161 9.667 1.00 90.88 88 SER A O 1
ATOM 677 N N . VAL A 1 89 ? 2.345 2.500 8.379 1.00 91.75 89 VAL A N 1
ATOM 678 C CA . VAL A 1 89 ? 2.982 1.194 8.613 1.00 91.75 89 VAL A CA 1
ATOM 679 C C . VAL A 1 89 ? 4.230 1.355 9.489 1.00 91.75 89 VAL A C 1
ATOM 681 O O . VAL A 1 89 ? 4.846 2.424 9.483 1.00 91.75 89 VAL A O 1
ATOM 684 N N . PRO A 1 90 ? 4.645 0.322 10.243 1.00 93.38 90 PRO A N 1
ATOM 685 C CA . PRO A 1 90 ? 5.889 0.371 11.001 1.00 93.38 90 PRO A CA 1
ATOM 686 C C . PRO A 1 90 ? 7.086 0.677 10.092 1.00 93.38 90 PRO A C 1
ATOM 688 O O . PRO A 1 90 ? 7.281 0.003 9.080 1.00 93.38 90 PRO A O 1
ATOM 691 N N . ALA A 1 91 ? 7.929 1.640 10.478 1.00 91.12 91 ALA A N 1
ATOM 692 C CA . ALA A 1 91 ? 9.122 2.000 9.705 1.00 91.12 91 ALA A CA 1
ATOM 693 C C . ALA A 1 91 ? 10.006 0.786 9.335 1.00 91.12 91 ALA A C 1
ATOM 695 O O . ALA A 1 91 ? 10.358 0.673 8.163 1.00 91.12 91 ALA A O 1
ATOM 696 N N . PRO A 1 92 ? 10.263 -0.194 10.235 1.00 91.50 92 PRO A N 1
ATOM 697 C CA . PRO A 1 92 ? 11.041 -1.383 9.875 1.00 91.50 92 PRO A CA 1
ATOM 698 C C . PRO A 1 92 ? 10.409 -2.232 8.762 1.00 91.50 92 PRO A C 1
ATOM 700 O O . PRO A 1 92 ? 11.120 -2.849 7.975 1.00 91.50 92 PRO A O 1
ATOM 703 N N . MET A 1 93 ? 9.074 -2.268 8.683 1.00 90.69 93 MET A N 1
ATOM 704 C CA . MET A 1 93 ? 8.352 -2.988 7.631 1.00 90.69 93 MET A CA 1
ATOM 705 C C . MET A 1 93 ? 8.486 -2.270 6.288 1.00 90.69 93 MET A C 1
ATOM 707 O O . MET A 1 93 ? 8.781 -2.914 5.283 1.00 90.69 93 MET A O 1
ATOM 711 N N . LEU A 1 94 ? 8.322 -0.944 6.272 1.00 91.25 94 LEU A N 1
ATOM 712 C CA . LEU A 1 94 ? 8.511 -0.146 5.062 1.00 91.25 94 LEU A CA 1
ATOM 713 C C . LEU A 1 94 ? 9.953 -0.254 4.551 1.00 91.25 94 LEU A C 1
ATOM 715 O O . LEU A 1 94 ? 10.169 -0.554 3.381 1.00 91.25 94 LEU A O 1
ATOM 719 N N . GLU A 1 95 ? 10.938 -0.089 5.434 1.00 91.00 95 GLU A N 1
ATOM 720 C CA . GLU A 1 95 ? 12.361 -0.223 5.107 1.00 91.00 95 GLU A CA 1
ATOM 721 C C . GLU A 1 95 ? 12.691 -1.604 4.527 1.00 91.00 95 GLU A C 1
ATOM 723 O O . GLU A 1 95 ? 13.392 -1.691 3.517 1.00 91.00 95 GLU A O 1
ATOM 728 N N . ALA A 1 96 ? 12.150 -2.676 5.119 1.00 89.88 96 ALA A N 1
ATOM 729 C CA . ALA A 1 96 ? 12.342 -4.036 4.625 1.00 89.88 96 ALA A CA 1
ATOM 730 C C . ALA A 1 96 ? 11.787 -4.211 3.206 1.00 89.88 96 ALA A C 1
ATOM 732 O O . ALA A 1 96 ? 12.477 -4.759 2.351 1.00 89.88 96 ALA A O 1
ATOM 733 N N . VAL A 1 97 ? 10.581 -3.705 2.930 1.00 90.94 97 VAL A N 1
ATOM 734 C CA . VAL A 1 97 ? 9.974 -3.778 1.594 1.00 90.94 97 VAL A CA 1
ATOM 735 C C . VAL A 1 97 ? 10.764 -2.951 0.579 1.00 90.94 97 VAL A C 1
ATOM 737 O O . VAL A 1 97 ? 11.046 -3.435 -0.514 1.00 90.94 97 VAL A O 1
ATOM 740 N N . LEU A 1 98 ? 11.183 -1.735 0.929 1.00 89.94 98 LEU A N 1
ATOM 741 C CA . LEU A 1 98 ? 11.935 -0.858 0.025 1.00 89.94 98 LEU A CA 1
ATOM 742 C C . LEU A 1 98 ? 13.347 -1.374 -0.291 1.00 89.94 98 LEU A C 1
ATOM 744 O O . LEU A 1 98 ? 13.860 -1.137 -1.387 1.00 89.94 98 LEU A O 1
ATOM 748 N N . ALA A 1 99 ? 13.985 -2.082 0.644 1.00 88.62 99 ALA A N 1
ATOM 749 C CA . ALA A 1 99 ? 15.295 -2.694 0.427 1.00 88.62 99 ALA A CA 1
ATOM 750 C C . ALA A 1 99 ? 15.264 -3.817 -0.629 1.00 88.62 99 ALA A C 1
ATOM 752 O O . ALA A 1 99 ? 16.291 -4.112 -1.252 1.00 88.62 99 ALA A O 1
ATOM 753 N N . GLU A 1 100 ? 14.097 -4.423 -0.865 1.00 85.06 100 GLU A N 1
ATOM 754 C CA . GLU A 1 100 ? 13.932 -5.531 -1.809 1.00 85.06 100 GLU A CA 1
ATOM 755 C C . GLU A 1 100 ? 14.092 -5.116 -3.275 1.00 85.06 100 GLU A C 1
ATOM 757 O O . GLU A 1 100 ? 14.578 -5.901 -4.093 1.00 85.06 100 GLU A O 1
ATOM 762 N N . GLU A 1 101 ? 13.771 -3.862 -3.600 1.00 81.19 101 GLU A N 1
ATOM 763 C CA . GLU A 1 101 ? 13.921 -3.297 -4.946 1.00 81.19 101 GLU A CA 1
ATOM 764 C C . GLU A 1 101 ? 15.379 -3.315 -5.429 1.00 81.19 101 GLU A C 1
ATOM 766 O O . GLU A 1 101 ? 15.652 -3.567 -6.601 1.00 81.19 101 GLU A O 1
ATOM 771 N N . PHE A 1 102 ? 16.333 -3.127 -4.513 1.00 72.25 102 PHE A N 1
ATOM 772 C CA . PHE A 1 102 ? 17.766 -3.089 -4.819 1.00 72.25 102 PHE A CA 1
ATOM 773 C C . PHE A 1 102 ? 18.469 -4.447 -4.661 1.00 72.25 102 PHE A C 1
ATOM 775 O O . PHE A 1 102 ? 19.699 -4.512 -4.665 1.00 72.25 102 PHE A O 1
ATOM 782 N N . GLY A 1 103 ? 17.712 -5.541 -4.527 1.00 63.84 103 GLY A N 1
ATOM 783 C CA . GLY A 1 103 ? 18.268 -6.886 -4.363 1.00 63.84 103 GLY A CA 1
ATOM 784 C C . GLY A 1 103 ? 18.785 -7.176 -2.952 1.00 63.84 103 GLY A C 1
ATOM 785 O O . GLY A 1 103 ? 19.663 -8.026 -2.787 1.00 63.84 103 GLY A O 1
ATOM 786 N N . GLY A 1 104 ? 18.258 -6.480 -1.939 1.00 51.22 104 GLY A N 1
ATOM 787 C CA . GLY A 1 104 ? 18.598 -6.702 -0.538 1.00 51.22 104 GLY A CA 1
ATOM 788 C C . GLY A 1 104 ? 18.349 -8.150 -0.112 1.00 51.22 104 GLY A C 1
ATOM 789 O O . GLY A 1 104 ? 17.214 -8.603 0.004 1.00 51.22 104 GLY A O 1
ATOM 790 N N . GLY A 1 105 ? 19.429 -8.891 0.143 1.00 49.75 105 GLY A N 1
ATOM 791 C CA . GLY A 1 105 ? 19.376 -10.163 0.855 1.00 49.75 105 GLY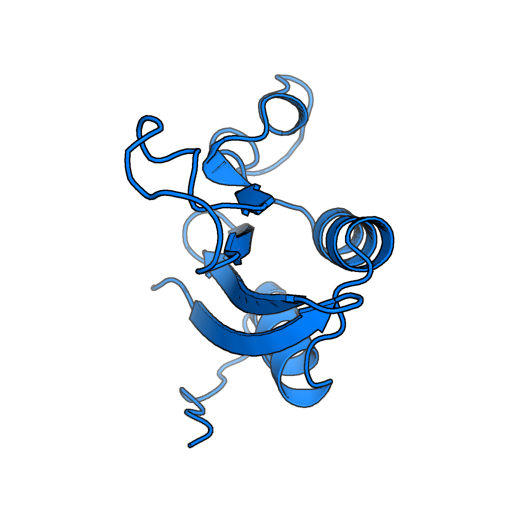 A CA 1
ATOM 792 C C . GLY A 1 105 ? 18.936 -9.918 2.296 1.00 49.75 105 GLY A C 1
ATOM 793 O O . GLY A 1 105 ? 19.761 -9.586 3.140 1.00 49.75 105 GLY A O 1
ATOM 794 N N . GLY A 1 106 ? 17.640 -10.046 2.571 1.00 43.16 106 GLY A N 1
ATOM 795 C CA . GLY A 1 106 ? 17.049 -9.763 3.876 1.00 43.16 106 GLY A CA 1
ATOM 796 C C . GLY A 1 106 ? 16.083 -10.861 4.292 1.00 43.16 106 GLY A C 1
ATOM 797 O O . GLY A 1 106 ? 15.104 -11.148 3.618 1.00 43.16 106 GLY A O 1
ATOM 798 N N . GLN A 1 107 ? 16.414 -11.516 5.393 1.00 47.06 107 GLN A N 1
ATOM 799 C CA . GLN A 1 107 ? 15.712 -12.626 6.021 1.00 47.06 107 GLN A CA 1
ATOM 800 C C . GLN A 1 107 ? 14.249 -12.274 6.352 1.00 47.06 107 GLN A C 1
ATOM 802 O O . GLN A 1 107 ? 13.959 -11.167 6.790 1.00 47.06 107 GLN A O 1
ATOM 807 N N . LEU A 1 108 ? 13.338 -13.237 6.178 1.00 42.62 108 LEU A N 1
ATOM 808 C CA . LEU A 1 108 ? 11.923 -13.160 6.564 1.00 42.62 108 LEU A CA 1
ATOM 809 C C . LEU A 1 108 ? 11.803 -12.757 8.050 1.00 42.62 108 LEU A C 1
ATOM 811 O O . LEU A 1 108 ? 12.018 -13.590 8.931 1.00 42.62 108 LEU A O 1
ATOM 815 N N . VAL A 1 109 ? 11.479 -11.495 8.343 1.00 46.22 109 VAL A N 1
ATOM 816 C CA . VAL A 1 109 ? 11.174 -11.044 9.708 1.00 46.22 109 VAL A CA 1
ATOM 817 C C . VAL A 1 109 ? 9.662 -11.105 9.897 1.00 46.22 109 VAL A C 1
ATOM 819 O O . VAL A 1 109 ? 8.919 -10.324 9.310 1.00 46.22 109 VAL A O 1
ATOM 822 N N . ARG A 1 110 ? 9.204 -12.070 10.702 1.00 36.84 110 ARG A N 1
ATOM 823 C CA . ARG A 1 110 ? 7.841 -12.093 11.244 1.00 36.84 110 ARG A CA 1
ATOM 824 C C . ARG A 1 110 ? 7.852 -11.335 12.567 1.00 36.84 110 ARG A C 1
ATOM 826 O O . ARG A 1 110 ? 8.562 -11.749 13.482 1.00 36.84 110 ARG A O 1
ATOM 833 N N . HIS A 1 111 ? 7.082 -10.259 12.664 1.00 35.59 111 HIS A N 1
ATOM 834 C CA . HIS A 1 111 ? 6.766 -9.637 13.945 1.00 35.59 111 HIS A CA 1
ATOM 835 C C . HIS A 1 111 ? 5.487 -10.292 14.481 1.00 35.59 111 HIS A C 1
ATOM 837 O O . HIS A 1 111 ? 4.488 -10.346 13.769 1.00 35.59 111 HIS A O 1
ATOM 843 N N . TRP A 1 112 ? 5.578 -10.862 15.684 1.00 36.69 112 TRP A N 1
ATOM 844 C CA . TRP A 1 112 ? 4.449 -11.363 16.472 1.00 36.69 112 TRP A CA 1
ATOM 845 C C . TRP A 1 112 ? 4.044 -10.309 17.495 1.00 36.69 112 TRP A C 1
ATOM 847 O O . TRP A 1 112 ? 4.969 -9.620 17.992 1.00 36.69 112 TRP A O 1
#

pLDDT: mean 77.11, std 16.98, range [35.59, 93.56]

Secondary structure (DSSP, 8-state):
-----EEEEEEETTEEEEEEEEEETTTTEEEEEEE-TTS-TTTTTTTTEEEEGGG-GGG--TT--SGGGGSPBPHHHHHHHHHHTT----HHHHHHHHHHTTT---------

Sequence (112 aa):
MGMSRHDTVTQVGEHAVTVVMGYDRMCGHFFLEVRDPALPEDVEAVGANVYDSSYDERLYTPDRAGSAAYGGLLRGEMEARLEELCVSVPAPMLEAVLAEEFGGGGQLVRHW

Foldseek 3Di:
DAKDKDWDWDDDPPFTKIWIKAAGPVQLFIWIWIFTPVFDPPPDNCGRTPDTLQPPVVLCDPPDPGSSVRSGHDLVRVVVVCVVSVHDDPPVVNVVRVCVSVVDPDDDDDDD

Organism: NCBI:txid1848197